Protein AF-A0A379TRS1-F1 (afdb_monomer)

InterPro domains:
  IPR008280 Tubulin/FtsZ, C-terminal [SSF55307] (2-83)
  IPR018316 Tubulin/FtsZ, 2-layer sandwich domain [SM00865] (1-83)
  IPR024757 Cell division protein FtsZ, C-terminal [PF12327] (2-74)
  IPR037103 Tubulin/FtsZ-like, C-terminal domain [G3DSA:3.30.1330.20] (1-97)
  IPR045061 Tubulin-like protein FtsZ/CetZ [PTHR30314] (2-79)

Radius of gyration: 40.86 Å; Cα contacts (8 Å, |Δi|>4): 118; chains: 1; bounding box: 70×25×129 Å

Solvent-accessible surface area (backbone atoms only — not comparable to full-atom values): 7700 Å² total; per-residue (Å²): 136,80,91,78,49,76,77,58,79,80,47,89,37,58,53,18,47,31,36,43,34,41,38,37,23,17,91,78,68,47,71,68,59,53,48,51,52,54,52,53,55,57,74,48,37,24,96,80,34,50,75,47,80,48,78,48,80,39,84,88,36,69,103,45,78,47,78,47,79,47,78,34,62,61,79,74,79,75,68,81,81,83,78,82,81,82,82,80,79,79,82,76,83,83,80,83,92,76,75,84,87,78,84,84,83,86,89,87,84,86,88,81,89,136

Organism: NCBI:txid59203

Structure (mmCIF, N/CA/C/O backbone):
data_AF-A0A379TRS1-F1
#
_entry.id   AF-A0A379TRS1-F1
#
loop_
_atom_site.group_PDB
_atom_site.id
_atom_site.type_symbol
_atom_site.label_atom_id
_atom_site.label_alt_id
_atom_site.label_comp_id
_atom_site.label_asym_id
_atom_site.label_entity_id
_atom_site.label_seq_id
_atom_site.pdbx_PDB_ins_code
_atom_site.Cartn_x
_atom_site.Cartn_y
_atom_site.Cartn_z
_atom_site.occupancy
_atom_site.B_iso_or_equiv
_atom_site.auth_seq_id
_atom_site.auth_comp_id
_atom_site.auth_asym_id
_atom_site.auth_atom_id
_atom_site.pdbx_PDB_model_num
ATOM 1 N N . MET A 1 1 ? 1.956 -16.565 -8.293 1.00 35.12 1 MET A N 1
ATOM 2 C CA . MET A 1 1 ? 2.704 -16.060 -7.126 1.00 35.12 1 MET A CA 1
ATOM 3 C C . MET A 1 1 ? 1.708 -15.874 -5.996 1.00 35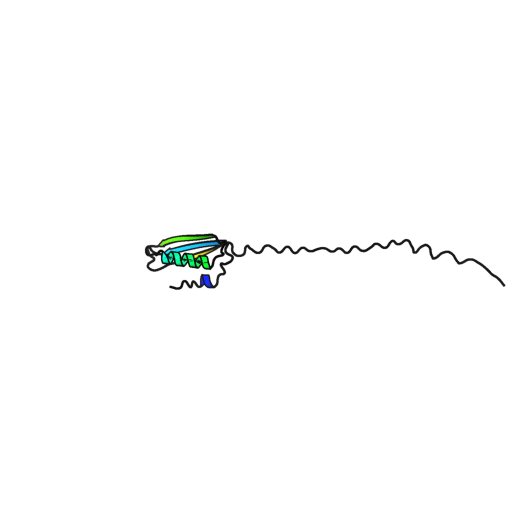.12 1 MET A C 1
ATOM 5 O O . MET A 1 1 ? 0.738 -15.156 -6.192 1.00 35.12 1 MET A O 1
ATOM 9 N N . ALA A 1 2 ? 1.863 -16.595 -4.885 1.00 33.53 2 ALA A N 1
ATOM 10 C CA . ALA A 1 2 ? 1.061 -16.365 -3.686 1.00 33.53 2 ALA A CA 1
ATOM 11 C C . ALA A 1 2 ? 1.755 -15.269 -2.873 1.00 33.53 2 ALA A C 1
ATOM 13 O O . ALA A 1 2 ? 2.942 -15.399 -2.576 1.00 33.53 2 ALA A O 1
ATOM 14 N N . ILE A 1 3 ? 1.041 -14.189 -2.554 1.00 43.41 3 ILE A N 1
ATOM 15 C CA . ILE A 1 3 ? 1.523 -13.138 -1.650 1.00 43.41 3 ILE A CA 1
ATOM 16 C C . ILE A 1 3 ? 1.400 -13.672 -0.217 1.00 43.41 3 ILE A C 1
ATOM 18 O O . ILE A 1 3 ? 0.562 -13.231 0.560 1.00 43.41 3 ILE A O 1
ATOM 22 N N . SER A 1 4 ? 2.207 -14.675 0.117 1.00 44.41 4 SER A N 1
ATOM 23 C CA . SER A 1 4 ? 2.479 -15.028 1.507 1.00 44.41 4 SER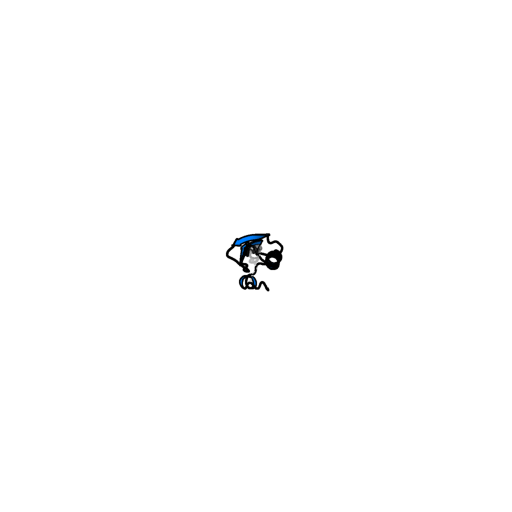 A CA 1
ATOM 24 C C . SER A 1 4 ? 3.582 -14.096 1.970 1.00 44.41 4 SER A C 1
ATOM 26 O O . SER A 1 4 ? 4.756 -14.311 1.672 1.00 44.41 4 SER A O 1
ATOM 28 N N . SER A 1 5 ? 3.193 -12.997 2.611 1.00 52.03 5 SER A N 1
ATOM 29 C CA . SER A 1 5 ? 4.127 -12.171 3.366 1.00 52.03 5 SER A CA 1
ATOM 30 C C . SER A 1 5 ? 4.056 -12.657 4.809 1.00 52.03 5 SER A C 1
ATOM 32 O O . SER A 1 5 ? 3.047 -12.394 5.464 1.00 52.03 5 SER A O 1
ATOM 34 N N . PRO A 1 6 ? 5.092 -13.333 5.334 1.00 49.78 6 PRO A N 1
ATOM 35 C CA . PRO A 1 6 ? 5.121 -13.792 6.725 1.00 49.78 6 PRO A CA 1
ATOM 36 C C . PRO A 1 6 ? 4.863 -12.658 7.732 1.00 49.78 6 PRO A C 1
ATOM 38 O O . PRO A 1 6 ? 4.378 -12.887 8.828 1.00 49.78 6 PRO A O 1
ATOM 41 N N . LEU A 1 7 ? 5.132 -11.406 7.338 1.00 50.41 7 LEU A N 1
ATOM 42 C CA . LEU A 1 7 ? 4.860 -10.214 8.143 1.00 50.41 7 LEU A CA 1
ATOM 43 C C . LEU A 1 7 ? 3.377 -9.805 8.174 1.00 50.41 7 LEU A C 1
ATOM 45 O O . LEU A 1 7 ? 3.008 -8.997 9.012 1.00 50.41 7 LEU A O 1
ATOM 49 N N . LEU A 1 8 ? 2.533 -10.301 7.265 1.00 55.69 8 LEU A N 1
ATOM 50 C CA . LEU A 1 8 ? 1.087 -10.035 7.248 1.00 55.69 8 LEU A CA 1
ATOM 51 C C . LEU A 1 8 ? 0.272 -11.187 7.844 1.00 55.69 8 LEU A C 1
ATOM 53 O O . LEU A 1 8 ? -0.834 -10.956 8.316 1.00 55.69 8 LEU A O 1
ATOM 57 N N . GLU A 1 9 ? 0.807 -12.408 7.836 1.00 58.59 9 GLU A N 1
ATOM 58 C CA . GLU A 1 9 ? 0.122 -13.590 8.375 1.00 58.59 9 GLU A CA 1
ATOM 59 C C . GLU A 1 9 ? 0.041 -13.558 9.915 1.00 58.59 9 GLU A C 1
ATOM 61 O O . GLU A 1 9 ? -0.964 -13.984 10.482 1.00 58.59 9 GLU A O 1
ATOM 66 N N . ASP A 1 10 ? 1.045 -12.974 10.582 1.00 62.19 10 ASP A N 1
ATOM 67 C CA . ASP A 1 10 ? 1.127 -12.891 12.049 1.00 62.19 10 ASP A CA 1
ATOM 68 C C . ASP A 1 10 ? 0.643 -11.546 12.638 1.00 62.19 10 ASP A C 1
ATOM 70 O O . ASP A 1 10 ? 0.614 -11.376 13.862 1.00 62.19 10 ASP A O 1
ATOM 74 N N . ILE A 1 11 ? 0.283 -10.563 11.800 1.00 62.59 11 ILE A N 1
ATOM 75 C CA . ILE A 1 11 ? -0.099 -9.214 12.248 1.00 62.59 11 ILE A CA 1
ATOM 76 C C . ILE A 1 11 ? -1.596 -8.986 12.040 1.00 62.59 11 ILE A C 1
ATOM 78 O O . ILE A 1 11 ? -2.084 -8.894 10.917 1.00 62.59 11 ILE A O 1
ATOM 82 N N . ASP A 1 12 ? -2.321 -8.807 13.146 1.00 73.19 12 ASP A N 1
ATOM 83 C CA . ASP A 1 12 ? -3.730 -8.421 13.119 1.00 73.19 12 ASP A CA 1
ATOM 84 C C . ASP A 1 12 ? -3.891 -6.949 12.695 1.00 73.19 12 ASP A C 1
ATOM 86 O O . ASP A 1 12 ? -3.668 -6.012 13.469 1.00 73.19 12 ASP A O 1
ATOM 90 N N . LEU A 1 13 ? -4.284 -6.755 11.435 1.00 75.62 13 LEU A N 1
ATOM 91 C CA . LEU A 1 13 ? -4.588 -5.454 10.836 1.00 75.62 13 LEU A CA 1
ATOM 92 C C . LEU A 1 13 ? -6.072 -5.069 10.944 1.00 75.62 13 LEU A C 1
ATOM 94 O O . LEU A 1 13 ? -6.437 -3.959 10.544 1.00 75.62 13 LEU A O 1
ATOM 98 N N . SER A 1 14 ? -6.923 -5.923 11.526 1.00 76.56 14 SER A N 1
ATOM 99 C CA . SER A 1 14 ? -8.377 -5.697 11.592 1.00 76.56 14 SER A CA 1
ATOM 100 C C . SER A 1 14 ? -8.759 -4.450 12.398 1.00 76.56 14 SER A C 1
ATOM 102 O O . SER A 1 14 ? -9.785 -3.820 12.135 1.00 76.56 14 SER A O 1
ATOM 104 N N . GLY A 1 15 ? -7.912 -4.055 13.354 1.00 79.75 15 GLY A N 1
ATOM 105 C CA . GLY A 1 15 ? -8.073 -2.841 14.157 1.00 79.75 15 GLY A CA 1
ATOM 106 C C . GLY A 1 15 ? -7.445 -1.581 13.552 1.00 79.75 15 GLY A C 1
ATOM 107 O O . GLY A 1 15 ? -7.527 -0.515 14.163 1.00 79.75 15 GLY A O 1
ATOM 108 N N . ALA A 1 16 ? -6.779 -1.667 12.396 1.00 86.94 16 ALA A N 1
ATOM 109 C CA . ALA A 1 16 ? -6.162 -0.502 11.772 1.00 86.94 16 ALA A CA 1
ATOM 110 C C . ALA A 1 16 ? -7.234 0.417 11.164 1.00 86.94 16 ALA A C 1
ATOM 112 O O . ALA A 1 16 ? -8.068 -0.011 10.370 1.00 86.94 16 ALA A O 1
ATOM 113 N N . ARG A 1 17 ? -7.183 1.710 11.501 1.00 88.31 17 ARG A N 1
ATOM 114 C CA . ARG A 1 17 ? -8.063 2.743 10.917 1.00 88.31 17 ARG A CA 1
ATOM 115 C C . ARG A 1 17 ? -7.461 3.389 9.673 1.00 88.31 17 ARG A C 1
ATOM 117 O O . ARG A 1 17 ? -8.168 4.036 8.905 1.00 88.31 17 ARG A O 1
ATOM 124 N N . GLY A 1 18 ? -6.155 3.234 9.482 1.00 91.88 18 GLY A N 1
ATOM 125 C CA . GLY A 1 18 ? -5.451 3.712 8.304 1.00 91.88 18 GLY A CA 1
ATOM 126 C C . GLY A 1 18 ? -4.294 2.793 7.947 1.00 91.88 18 GLY A C 1
ATOM 127 O O . GLY A 1 18 ? -3.582 2.326 8.840 1.00 91.88 18 GLY A O 1
ATOM 128 N N . VAL A 1 19 ? -4.088 2.559 6.656 1.00 92.00 19 VAL A N 1
ATOM 129 C CA . VAL A 1 19 ? -2.985 1.754 6.126 1.00 92.00 19 VAL A CA 1
ATOM 130 C C . VAL A 1 19 ? -2.290 2.540 5.019 1.00 92.00 19 VAL A C 1
ATOM 132 O O . VAL A 1 19 ? -2.933 2.989 4.070 1.00 92.00 19 VAL A O 1
ATOM 135 N N . LEU A 1 20 ? -0.976 2.704 5.145 1.00 94.56 20 LEU A N 1
ATOM 136 C CA . LEU A 1 20 ? -0.117 3.265 4.107 1.00 94.56 20 LEU A CA 1
ATOM 137 C C . LEU A 1 20 ? 0.671 2.127 3.466 1.00 94.56 20 LEU A C 1
ATOM 139 O O . LEU A 1 20 ? 1.316 1.344 4.163 1.00 94.56 20 LEU A O 1
ATOM 143 N N . VAL A 1 21 ? 0.633 2.053 2.143 1.00 94.06 21 VAL A N 1
ATOM 144 C CA . VAL A 1 21 ? 1.354 1.050 1.363 1.00 94.06 21 VAL A CA 1
ATOM 145 C C . VAL A 1 21 ? 2.282 1.772 0.403 1.00 94.06 21 VAL A C 1
ATOM 147 O O . VAL A 1 21 ? 1.841 2.647 -0.338 1.00 94.06 21 VAL A O 1
ATOM 150 N N . ASN A 1 22 ? 3.555 1.395 0.396 1.00 95.94 22 ASN A N 1
ATOM 151 C CA . ASN A 1 22 ? 4.487 1.783 -0.653 1.00 95.94 22 ASN A CA 1
ATOM 152 C C . ASN A 1 22 ? 4.909 0.541 -1.434 1.00 95.94 22 ASN A C 1
ATOM 154 O O . ASN A 1 22 ? 5.431 -0.410 -0.851 1.00 95.94 22 ASN A O 1
ATOM 158 N N . ILE A 1 23 ? 4.704 0.582 -2.745 1.00 94.94 23 ILE A N 1
ATOM 159 C CA . ILE A 1 23 ? 5.177 -0.425 -3.690 1.00 94.94 23 ILE A CA 1
ATOM 160 C C . ILE A 1 23 ? 6.417 0.144 -4.374 1.00 94.94 23 ILE A C 1
ATOM 162 O O . ILE A 1 23 ? 6.317 1.151 -5.068 1.00 94.94 23 ILE A O 1
ATOM 166 N N . THR A 1 24 ? 7.575 -0.480 -4.191 1.00 96.06 24 THR A N 1
ATOM 167 C CA . THR A 1 24 ? 8.781 -0.165 -4.962 1.00 96.06 24 THR A CA 1
ATOM 168 C C . THR A 1 24 ? 9.017 -1.263 -5.991 1.00 96.06 24 THR A C 1
ATOM 170 O O . THR A 1 24 ? 9.028 -2.440 -5.629 1.00 96.06 24 THR A O 1
ATOM 173 N N . ALA A 1 25 ? 9.177 -0.881 -7.254 1.00 95.62 25 ALA A N 1
ATOM 174 C CA . ALA A 1 25 ? 9.399 -1.798 -8.369 1.00 95.62 25 ALA A CA 1
ATOM 175 C C . ALA A 1 25 ? 10.153 -1.095 -9.511 1.00 95.62 25 ALA A C 1
ATOM 177 O O . ALA A 1 25 ? 10.301 0.132 -9.495 1.00 95.62 25 ALA A O 1
ATOM 178 N N . GLY A 1 26 ? 10.596 -1.870 -10.499 1.00 95.81 26 GLY A N 1
ATOM 179 C CA . GLY A 1 26 ? 11.130 -1.351 -11.753 1.00 95.81 26 GLY A CA 1
ATOM 180 C C . GLY A 1 26 ? 10.054 -0.749 -12.661 1.00 95.81 26 GLY A C 1
ATOM 181 O O . GLY A 1 26 ? 8.870 -0.662 -12.323 1.00 95.81 26 GLY A O 1
ATOM 182 N N . PHE A 1 27 ? 10.465 -0.323 -13.859 1.00 94.38 27 PHE A N 1
ATOM 183 C CA . PHE A 1 27 ? 9.536 0.164 -14.895 1.00 94.38 27 PHE A CA 1
ATOM 184 C C . PHE A 1 27 ? 8.657 -0.938 -15.500 1.00 94.38 27 PHE A C 1
ATOM 186 O O . PHE A 1 27 ? 7.747 -0.653 -16.279 1.00 94.38 27 PHE A O 1
ATOM 193 N N . ASP A 1 28 ? 8.950 -2.181 -15.155 1.00 93.12 28 ASP A N 1
ATOM 194 C CA . ASP A 1 28 ? 8.234 -3.391 -15.516 1.00 93.12 28 ASP A CA 1
ATOM 195 C C . ASP A 1 28 ? 7.019 -3.674 -14.619 1.00 93.12 28 ASP A C 1
ATOM 197 O O . ASP A 1 28 ? 6.288 -4.612 -14.923 1.00 93.12 28 ASP A O 1
ATOM 201 N N . LEU A 1 29 ? 6.743 -2.855 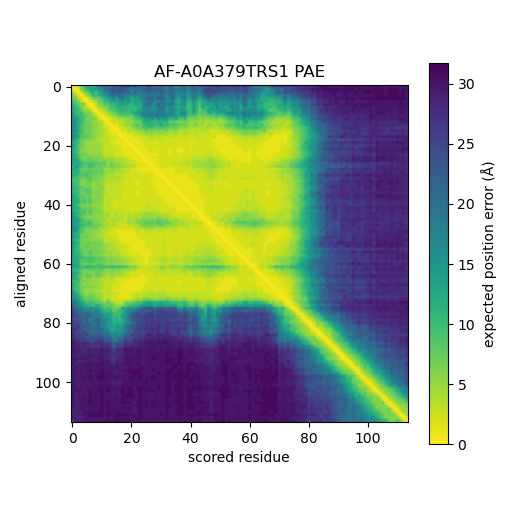-13.589 1.00 93.06 29 LEU A N 1
ATOM 202 C CA . LEU A 1 29 ? 5.559 -3.008 -12.735 1.00 93.06 29 LEU A CA 1
ATOM 203 C C . LEU A 1 29 ? 4.268 -3.074 -13.559 1.00 93.06 29 LEU A C 1
ATOM 205 O O . LEU A 1 29 ? 3.890 -2.121 -14.255 1.00 93.06 29 LEU A O 1
ATOM 209 N N . ARG A 1 30 ? 3.535 -4.177 -13.409 1.00 93.25 30 ARG A N 1
ATOM 210 C CA . ARG A 1 30 ? 2.293 -4.416 -14.144 1.00 93.25 30 ARG A CA 1
ATOM 211 C C . ARG A 1 30 ? 1.066 -4.045 -13.313 1.00 93.25 30 ARG A C 1
ATOM 213 O O . ARG A 1 30 ? 1.064 -4.071 -12.082 1.00 93.25 30 ARG A O 1
ATOM 220 N N . LEU A 1 31 ? -0.020 -3.693 -14.006 1.00 93.25 31 LEU A N 1
ATOM 221 C CA . LEU A 1 31 ? -1.276 -3.294 -13.363 1.00 93.25 31 LEU A CA 1
ATOM 222 C C . LEU A 1 31 ? -1.877 -4.424 -12.514 1.00 93.25 31 LEU A C 1
ATOM 224 O O . LEU A 1 31 ? -2.388 -4.165 -11.432 1.00 93.25 31 LEU A O 1
ATOM 228 N N . ASP A 1 32 ? -1.793 -5.669 -12.974 1.00 93.94 32 ASP A N 1
ATOM 229 C CA . ASP A 1 32 ? -2.299 -6.834 -12.244 1.00 93.94 32 ASP A CA 1
ATOM 230 C C . ASP A 1 32 ? -1.505 -7.110 -10.961 1.00 93.94 32 ASP A C 1
ATOM 232 O O . ASP A 1 32 ? -2.087 -7.503 -9.951 1.00 93.94 32 ASP A O 1
ATOM 236 N N . GLU A 1 33 ? -0.199 -6.853 -10.951 1.00 91.62 33 GLU A N 1
ATOM 237 C CA . GLU A 1 33 ? 0.620 -6.929 -9.736 1.00 91.62 33 GLU A CA 1
ATOM 238 C C . GLU A 1 33 ? 0.212 -5.850 -8.731 1.00 91.62 33 GLU A C 1
ATOM 240 O O . GLU A 1 33 ? -0.029 -6.149 -7.556 1.00 91.62 33 GLU A O 1
ATOM 245 N N . PHE A 1 34 ? 0.040 -4.612 -9.204 1.00 92.06 34 PHE A N 1
ATOM 246 C CA . PHE A 1 34 ? -0.466 -3.506 -8.393 1.00 92.06 34 PHE A CA 1
ATOM 247 C C . PHE A 1 34 ? -1.853 -3.814 -7.801 1.00 92.06 34 PHE A C 1
ATOM 249 O O . PHE A 1 34 ? -2.078 -3.638 -6.599 1.00 92.06 34 PHE A O 1
ATOM 256 N N . GLU A 1 35 ? -2.779 -4.321 -8.619 1.00 92.94 35 GLU A N 1
ATOM 257 C CA . GLU A 1 35 ? -4.121 -4.721 -8.184 1.00 92.94 35 GLU A CA 1
ATOM 258 C C . GLU A 1 35 ? -4.077 -5.865 -7.171 1.00 92.94 35 GLU A C 1
ATOM 260 O O . GLU A 1 35 ? -4.796 -5.825 -6.169 1.00 92.94 35 GLU A O 1
ATOM 265 N N . THR A 1 36 ? -3.213 -6.860 -7.381 1.00 91.06 36 THR A N 1
ATOM 266 C CA . THR A 1 36 ? -3.074 -7.996 -6.461 1.00 91.06 36 THR A CA 1
ATOM 267 C C . THR A 1 36 ? -2.606 -7.522 -5.084 1.00 91.06 36 THR A C 1
ATOM 269 O O . THR A 1 36 ? -3.195 -7.915 -4.072 1.00 91.06 36 THR A O 1
ATOM 272 N N . VAL A 1 37 ? -1.612 -6.626 -5.020 1.00 89.88 37 VAL A N 1
ATOM 273 C CA . VAL A 1 37 ? -1.161 -6.027 -3.751 1.00 89.88 37 VAL A CA 1
ATOM 274 C C . VAL A 1 37 ? -2.293 -5.232 -3.100 1.00 89.88 37 VAL A C 1
ATOM 276 O O . VAL A 1 37 ? -2.601 -5.448 -1.927 1.00 89.88 37 VAL A O 1
ATOM 279 N N . GLY A 1 38 ? -2.959 -4.354 -3.854 1.00 90.44 38 GLY A N 1
ATOM 280 C CA . GLY A 1 38 ? -4.043 -3.524 -3.324 1.00 90.44 38 GLY A CA 1
ATOM 281 C C . GLY A 1 38 ? -5.216 -4.339 -2.774 1.00 90.44 38 GLY A C 1
ATOM 282 O O . GLY A 1 38 ? -5.732 -4.030 -1.698 1.00 90.44 38 GLY A O 1
ATOM 283 N N . ASN A 1 39 ? -5.616 -5.400 -3.474 1.00 90.00 39 ASN A N 1
ATOM 284 C CA . ASN A 1 39 ? -6.695 -6.287 -3.038 1.00 90.00 39 ASN A CA 1
ATOM 285 C C . ASN A 1 39 ? -6.298 -7.105 -1.807 1.00 90.00 39 ASN A C 1
ATOM 287 O O . ASN A 1 39 ? -7.104 -7.247 -0.890 1.00 90.00 39 ASN A O 1
ATOM 291 N N . THR A 1 4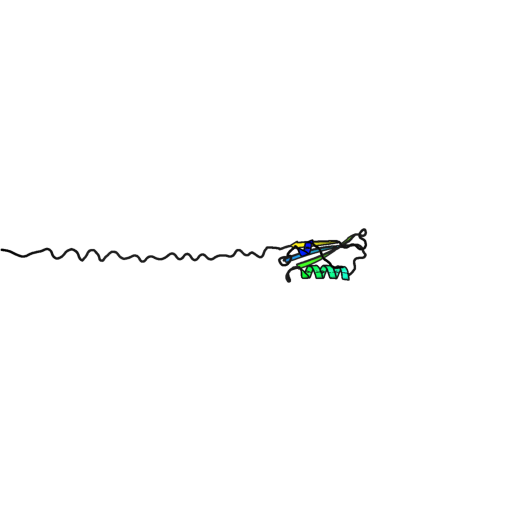0 ? -5.047 -7.568 -1.750 1.00 87.44 40 THR A N 1
ATOM 292 C CA . THR A 1 40 ? -4.518 -8.286 -0.585 1.00 87.44 40 THR A CA 1
ATOM 293 C C . THR A 1 40 ? -4.567 -7.399 0.658 1.00 87.44 40 THR A C 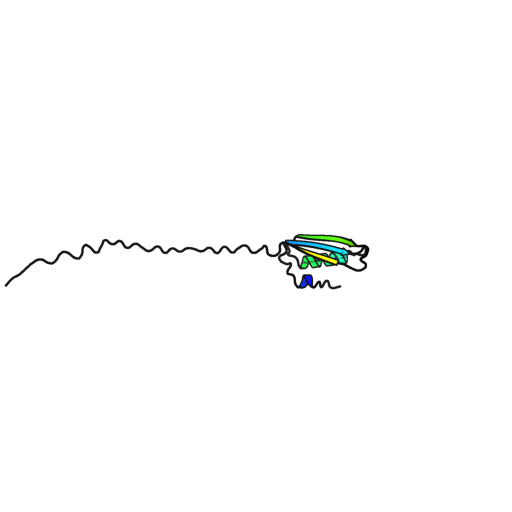1
ATOM 295 O O . THR A 1 40 ? -5.151 -7.793 1.659 1.00 87.44 40 THR A O 1
ATOM 298 N N . ILE A 1 41 ? -4.055 -6.164 0.591 1.00 87.38 41 ILE A N 1
ATOM 299 C CA . ILE A 1 41 ? -4.065 -5.246 1.744 1.00 87.38 41 ILE A CA 1
ATOM 300 C C . ILE A 1 41 ? -5.490 -4.922 2.208 1.00 87.38 41 ILE A C 1
ATOM 302 O O . ILE A 1 41 ? -5.745 -4.892 3.412 1.00 87.38 41 ILE A O 1
ATOM 306 N N . ARG A 1 42 ? -6.431 -4.720 1.278 1.00 86.25 42 ARG A N 1
ATOM 307 C CA . ARG A 1 42 ? -7.841 -4.482 1.626 1.00 86.25 42 ARG A CA 1
ATOM 308 C C . ARG A 1 42 ? -8.488 -5.666 2.338 1.00 86.25 42 ARG A C 1
ATOM 310 O O . ARG A 1 42 ? -9.313 -5.433 3.206 1.00 86.25 42 ARG A O 1
ATOM 317 N N . ALA A 1 43 ? -8.114 -6.900 2.002 1.00 85.50 43 ALA A N 1
ATOM 318 C CA . ALA A 1 43 ? -8.664 -8.092 2.646 1.00 85.50 43 ALA A CA 1
ATOM 319 C C . ALA A 1 43 ? -8.226 -8.250 4.115 1.00 85.50 43 ALA A C 1
ATOM 321 O O . ALA A 1 43 ? -8.930 -8.895 4.887 1.00 85.50 43 ALA A O 1
ATOM 322 N N . PHE A 1 44 ? -7.084 -7.669 4.502 1.00 80.75 44 PHE A N 1
ATOM 323 C CA . PHE A 1 44 ? -6.580 -7.704 5.881 1.00 80.75 44 PHE A CA 1
ATOM 324 C C . PHE A 1 44 ? -6.955 -6.467 6.708 1.00 80.75 44 PHE A C 1
ATOM 326 O O . PHE A 1 44 ? -6.947 -6.520 7.937 1.00 80.75 44 PHE A O 1
ATOM 333 N N . ALA A 1 45 ? -7.242 -5.340 6.057 1.00 83.62 45 ALA A N 1
ATOM 334 C CA . ALA A 1 45 ? -7.604 -4.103 6.736 1.00 83.62 45 ALA A CA 1
ATOM 335 C C . ALA A 1 45 ? -9.059 -4.124 7.237 1.00 83.62 45 ALA A C 1
ATOM 337 O O . ALA A 1 45 ? -9.904 -4.855 6.731 1.00 83.62 45 ALA A O 1
ATOM 338 N N . SER A 1 46 ? -9.365 -3.268 8.215 1.00 85.50 46 SER A N 1
ATOM 339 C CA . SER A 1 46 ? -10.750 -2.996 8.617 1.00 85.50 46 SER A CA 1
ATOM 340 C C . SER A 1 46 ? -11.580 -2.465 7.440 1.00 85.50 46 SER A C 1
ATOM 342 O O . SER A 1 46 ? -11.084 -1.636 6.677 1.00 85.50 46 SER A O 1
ATOM 344 N N . ASP A 1 47 ? -12.869 -2.816 7.363 1.00 84.44 47 ASP A N 1
ATOM 345 C CA . ASP A 1 47 ? -13.804 -2.281 6.351 1.00 84.44 47 ASP A CA 1
ATOM 346 C C . ASP A 1 47 ? -13.862 -0.742 6.343 1.00 84.44 47 ASP A C 1
ATOM 348 O O . ASP A 1 47 ? -14.132 -0.117 5.319 1.00 84.44 47 ASP A O 1
ATOM 352 N N . ASN A 1 48 ? -13.593 -0.120 7.495 1.00 86.06 48 ASN A N 1
ATOM 353 C CA . ASN A 1 48 ? -13.595 1.334 7.666 1.00 86.06 48 ASN A CA 1
ATOM 354 C C . ASN A 1 48 ? -12.186 1.951 7.619 1.00 86.06 48 ASN A C 1
ATOM 356 O O . ASN A 1 48 ? -12.017 3.126 7.962 1.00 86.06 48 ASN A O 1
ATOM 360 N N . ALA A 1 49 ? -11.162 1.180 7.250 1.00 90.00 49 ALA A N 1
ATOM 361 C CA . ALA A 1 49 ? -9.800 1.680 7.170 1.00 90.00 49 ALA A CA 1
ATOM 362 C C . ALA A 1 49 ? -9.610 2.580 5.944 1.00 90.00 49 ALA A C 1
ATOM 364 O O . ALA A 1 49 ? -9.989 2.240 4.823 1.00 90.00 49 ALA A O 1
ATOM 365 N N . THR A 1 50 ? -8.933 3.712 6.128 1.00 92.88 50 THR A N 1
ATOM 366 C CA . THR A 1 50 ? -8.422 4.491 4.994 1.00 92.88 50 THR A CA 1
ATOM 367 C C . THR A 1 50 ? -7.154 3.837 4.462 1.00 92.88 50 THR A C 1
ATOM 369 O O . THR A 1 50 ? -6.142 3.805 5.158 1.00 92.88 50 THR A O 1
ATOM 372 N N . VAL A 1 51 ? -7.182 3.346 3.226 1.00 92.44 51 VAL A N 1
ATOM 373 C CA . VAL A 1 51 ? -6.007 2.741 2.585 1.00 92.44 51 VAL A CA 1
ATOM 374 C C . VAL A 1 51 ? -5.443 3.693 1.536 1.00 92.44 51 VAL A C 1
ATOM 376 O O . VAL A 1 51 ? -6.141 4.059 0.591 1.00 92.44 51 VAL A O 1
ATOM 379 N N . VAL A 1 52 ? -4.172 4.070 1.686 1.00 95.25 52 VAL A N 1
ATOM 380 C CA . VAL A 1 52 ? -3.429 4.872 0.704 1.00 95.25 52 VAL A CA 1
ATOM 381 C C . VAL A 1 52 ? -2.295 4.031 0.144 1.00 95.25 52 VAL A C 1
ATOM 383 O O . VAL A 1 52 ? -1.472 3.511 0.895 1.00 95.25 52 VAL A O 1
ATOM 386 N N . ILE A 1 53 ? -2.251 3.916 -1.180 1.00 94.94 53 ILE A N 1
ATOM 387 C CA . ILE A 1 53 ? -1.237 3.148 -1.901 1.00 94.94 53 ILE A CA 1
ATOM 388 C C . ILE A 1 53 ? -0.427 4.118 -2.754 1.00 94.94 53 ILE A C 1
ATOM 390 O O . ILE A 1 53 ? -0.991 4.860 -3.557 1.00 94.94 53 ILE A O 1
ATOM 394 N N . GLY A 1 54 ? 0.886 4.113 -2.555 1.00 95.44 54 GLY A N 1
ATOM 395 C CA . GLY A 1 54 ? 1.861 4.828 -3.366 1.00 95.44 54 GLY A CA 1
ATOM 396 C C . GLY A 1 54 ? 2.805 3.866 -4.078 1.00 95.44 54 GLY A C 1
ATOM 397 O O . GLY A 1 54 ? 2.976 2.715 -3.666 1.00 95.44 54 GLY A O 1
ATOM 398 N N . THR A 1 55 ? 3.439 4.369 -5.132 1.00 95.38 55 THR A N 1
ATOM 399 C CA . THR A 1 55 ? 4.429 3.630 -5.912 1.00 95.38 55 THR A CA 1
ATOM 400 C C . THR A 1 55 ? 5.701 4.453 -6.039 1.00 95.38 55 THR A C 1
ATOM 402 O O . THR A 1 55 ? 5.646 5.646 -6.335 1.00 95.38 55 THR A O 1
ATOM 405 N N . SER A 1 56 ? 6.837 3.798 -5.833 1.00 96.50 56 SER A N 1
ATOM 406 C CA . SER A 1 56 ? 8.175 4.318 -6.088 1.00 96.50 56 SER A CA 1
ATOM 407 C C . SER A 1 56 ? 8.803 3.499 -7.214 1.00 96.50 56 SER A C 1
ATOM 409 O O . SER A 1 56 ? 8.689 2.276 -7.217 1.00 96.50 56 SER A O 1
ATOM 411 N N . LEU A 1 57 ? 9.457 4.160 -8.165 1.00 95.25 57 LEU A N 1
ATOM 412 C CA . LEU A 1 57 ? 10.131 3.486 -9.274 1.00 95.25 57 LEU A CA 1
ATOM 413 C C . LEU A 1 57 ? 11.635 3.460 -9.018 1.00 95.25 57 LEU A C 1
ATOM 415 O O . LEU A 1 57 ? 12.241 4.515 -8.821 1.00 95.25 57 LEU A O 1
ATOM 419 N N . ASP A 1 58 ? 12.207 2.263 -9.028 1.00 95.81 58 ASP A N 1
ATOM 420 C CA . ASP A 1 58 ? 13.640 2.014 -8.900 1.00 95.81 58 ASP A CA 1
ATOM 421 C C . ASP A 1 58 ? 14.134 1.295 -10.170 1.00 95.81 58 ASP A C 1
ATOM 423 O O . ASP A 1 58 ? 13.847 0.111 -10.339 1.00 95.81 58 ASP A O 1
ATOM 427 N N . PRO A 1 59 ? 14.839 1.986 -11.088 1.00 93.94 59 PRO A N 1
ATOM 428 C CA . PRO A 1 59 ? 15.305 1.401 -12.347 1.00 93.94 59 PRO A CA 1
ATOM 429 C C . PRO A 1 59 ? 16.261 0.213 -12.184 1.00 93.94 59 PRO A C 1
ATOM 431 O O . PRO A 1 59 ? 16.438 -0.545 -13.137 1.00 93.94 59 PRO A O 1
ATOM 434 N N . ASP A 1 60 ? 16.895 0.071 -11.016 1.00 95.56 60 ASP A N 1
ATOM 435 C CA . ASP A 1 60 ? 17.827 -1.024 -10.747 1.00 95.56 60 ASP A CA 1
ATOM 436 C C . ASP A 1 60 ? 17.089 -2.309 -10.319 1.00 95.56 60 ASP A C 1
ATOM 438 O O . ASP A 1 60 ? 17.663 -3.402 -10.361 1.00 95.56 60 ASP A O 1
ATOM 442 N N . MET A 1 61 ? 15.803 -2.207 -9.957 1.00 93.38 61 MET A N 1
ATOM 443 C CA . MET A 1 61 ? 14.932 -3.357 -9.712 1.00 93.38 61 MET A CA 1
ATOM 444 C C . MET A 1 61 ? 14.415 -3.909 -11.045 1.00 93.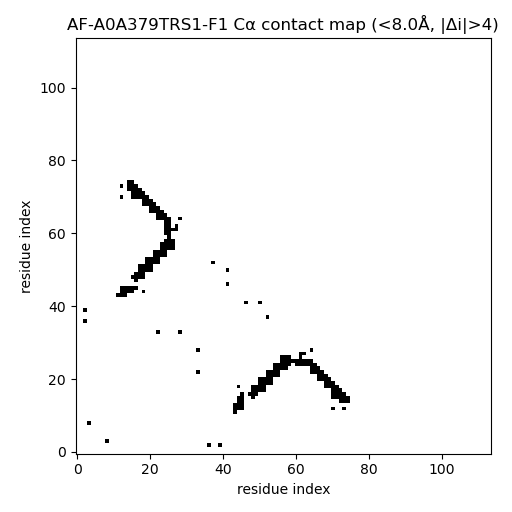38 61 MET A C 1
ATOM 446 O O . MET A 1 61 ? 13.835 -3.180 -11.844 1.00 93.38 61 MET A O 1
ATOM 450 N N . ASN A 1 62 ? 14.614 -5.207 -11.274 1.00 90.56 62 ASN A N 1
ATOM 451 C CA . ASN A 1 62 ? 14.093 -5.928 -12.438 1.00 90.56 62 ASN A CA 1
ATOM 452 C C . ASN A 1 62 ? 13.398 -7.197 -11.955 1.00 90.56 62 ASN A C 1
ATOM 454 O O . ASN A 1 62 ? 13.986 -7.938 -11.162 1.00 90.56 62 ASN A O 1
ATOM 458 N N . ASP A 1 63 ? 12.172 -7.432 -12.418 1.00 88.12 63 ASP A N 1
ATOM 459 C CA . ASP A 1 63 ? 11.317 -8.559 -12.031 1.00 88.12 63 ASP A CA 1
ATOM 460 C C . ASP A 1 63 ? 11.153 -8.719 -10.496 1.00 88.12 63 ASP A C 1
ATOM 462 O O . ASP A 1 63 ? 10.825 -9.797 -9.993 1.00 88.12 63 ASP A O 1
ATOM 466 N N . GLU A 1 64 ? 11.386 -7.649 -9.723 1.00 88.25 64 GLU A N 1
ATOM 467 C CA . GLU A 1 64 ? 11.278 -7.620 -8.261 1.00 88.25 64 GLU A CA 1
ATOM 468 C C . GLU A 1 64 ? 10.258 -6.567 -7.823 1.00 88.25 64 GLU A C 1
ATOM 470 O O . GLU A 1 64 ? 10.204 -5.452 -8.344 1.00 88.25 64 GLU A O 1
ATOM 475 N N . LEU A 1 65 ? 9.482 -6.910 -6.794 1.00 89.81 65 LEU A N 1
ATOM 476 C CA . LEU A 1 65 ? 8.519 -6.018 -6.171 1.00 89.81 65 LEU A CA 1
ATOM 477 C C . LEU A 1 65 ? 8.732 -6.012 -4.657 1.00 89.81 65 LEU A C 1
ATOM 479 O O . LEU A 1 65 ? 8.683 -7.050 -3.994 1.00 89.81 65 LEU A O 1
ATOM 483 N N . ARG A 1 66 ? 8.933 -4.820 -4.093 1.00 92.31 66 ARG A N 1
ATOM 484 C CA . ARG A 1 66 ? 9.056 -4.602 -2.650 1.00 92.31 66 ARG A CA 1
ATOM 485 C C . ARG A 1 66 ? 7.830 -3.869 -2.132 1.00 92.31 66 ARG A C 1
ATOM 487 O O . ARG A 1 66 ? 7.563 -2.739 -2.528 1.00 92.31 66 ARG A O 1
ATOM 494 N N . VAL A 1 67 ? 7.113 -4.489 -1.199 1.00 92.19 67 VAL A N 1
ATOM 495 C CA . VAL A 1 67 ? 5.958 -3.873 -0.535 1.00 92.19 67 VAL A CA 1
ATOM 496 C C . VAL A 1 67 ? 6.325 -3.500 0.891 1.00 92.19 67 VAL A C 1
ATOM 498 O O . VAL A 1 67 ? 6.703 -4.356 1.689 1.00 92.19 67 VAL A O 1
ATOM 501 N N . THR A 1 68 ? 6.144 -2.229 1.227 1.00 92.06 68 THR A N 1
ATOM 502 C CA . THR A 1 68 ? 6.208 -1.735 2.602 1.00 92.06 68 THR A CA 1
ATOM 503 C C . THR A 1 68 ? 4.803 -1.376 3.055 1.00 92.06 68 THR A C 1
ATOM 505 O O . THR A 1 68 ? 4.119 -0.597 2.392 1.00 92.06 68 THR A O 1
ATOM 508 N N . VAL A 1 69 ? 4.382 -1.914 4.198 1.00 89.69 69 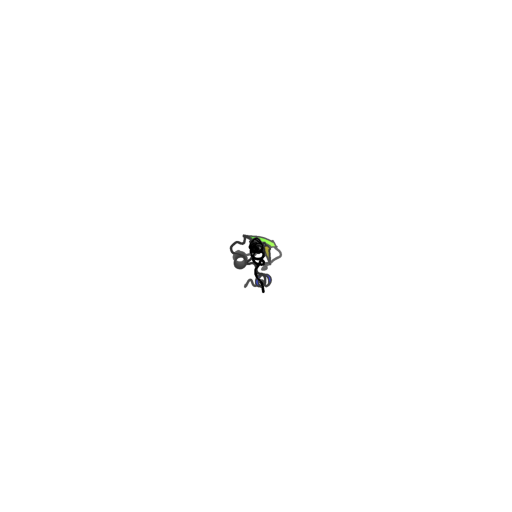VAL A N 1
ATOM 509 C CA . VAL A 1 69 ? 3.064 -1.655 4.791 1.00 89.69 69 VAL A CA 1
ATOM 510 C C . VAL A 1 69 ? 3.250 -0.991 6.148 1.00 89.69 69 VAL A C 1
ATOM 512 O O . VAL A 1 69 ? 4.022 -1.468 6.978 1.00 89.69 69 VAL A O 1
ATOM 515 N N . VAL A 1 70 ? 2.527 0.101 6.383 1.00 90.56 70 VAL A N 1
ATOM 516 C CA . VAL A 1 70 ? 2.464 0.790 7.673 1.00 90.56 70 VAL A CA 1
ATOM 517 C C . VAL A 1 70 ? 1.009 0.866 8.106 1.00 90.56 70 VAL A C 1
ATOM 519 O O . VAL A 1 70 ? 0.192 1.542 7.482 1.00 90.56 70 VAL A O 1
ATOM 522 N N . ALA A 1 71 ? 0.687 0.177 9.195 1.00 88.06 71 ALA A N 1
ATOM 523 C CA . ALA A 1 71 ? -0.641 0.186 9.786 1.00 88.06 71 ALA A CA 1
ATOM 524 C C . ALA A 1 71 ? -0.722 1.196 10.934 1.00 88.06 71 ALA A C 1
ATOM 526 O O . ALA A 1 71 ? 0.189 1.313 11.755 1.00 88.06 71 ALA A O 1
ATOM 527 N N . THR A 1 72 ? -1.824 1.936 10.993 1.00 87.56 72 THR A N 1
ATOM 528 C CA . THR A 1 72 ? -2.032 3.025 11.951 1.00 87.56 72 THR A CA 1
ATOM 529 C C . THR A 1 72 ? -3.401 2.924 12.614 1.00 87.56 72 THR A C 1
ATOM 531 O O . THR A 1 72 ? -4.355 2.365 12.069 1.00 87.56 72 THR A O 1
ATOM 534 N N . GLY A 1 73 ? -3.507 3.479 13.820 1.00 84.56 73 GLY A N 1
ATOM 535 C CA . GLY A 1 73 ? -4.758 3.497 14.577 1.00 84.56 73 GLY A CA 1
ATOM 536 C C . GLY A 1 73 ? -5.155 2.165 15.217 1.00 84.56 73 GLY A C 1
ATOM 537 O O . GLY A 1 73 ? -6.299 2.034 15.639 1.00 84.56 73 GLY A O 1
ATOM 538 N N . ILE A 1 74 ? -4.221 1.217 15.324 1.00 80.56 74 ILE A N 1
ATOM 539 C CA . ILE A 1 74 ? -4.410 -0.060 16.020 1.00 80.56 74 ILE A CA 1
ATOM 540 C C . ILE A 1 74 ? -4.608 0.190 17.527 1.00 80.56 74 ILE A C 1
ATOM 542 O O . ILE A 1 74 ? -3.915 1.014 18.125 1.00 80.56 74 ILE A O 1
ATOM 546 N N . GLY A 1 75 ? -5.541 -0.533 18.156 1.00 71.31 75 GLY A N 1
ATOM 547 C CA . GLY A 1 75 ? -5.676 -0.587 19.619 1.00 71.31 75 GLY A CA 1
ATOM 548 C C . GLY A 1 75 ? -6.389 0.598 20.284 1.00 71.31 75 GLY A C 1
ATOM 549 O O . GLY A 1 75 ? -6.407 0.679 21.511 1.00 71.31 75 GLY A O 1
ATOM 550 N N . MET A 1 76 ? -7.009 1.501 19.516 1.00 64.06 76 MET A N 1
ATOM 551 C CA . MET A 1 76 ? -7.683 2.694 20.059 1.00 64.06 76 MET A CA 1
ATOM 552 C C . MET A 1 76 ? -9.130 2.467 20.547 1.00 64.06 76 MET A C 1
ATOM 554 O O . MET A 1 76 ? -9.749 3.403 21.052 1.00 64.06 76 MET A O 1
ATOM 558 N N . ASP A 1 77 ? -9.679 1.250 20.445 1.00 60.84 77 ASP A N 1
ATOM 559 C CA . ASP A 1 77 ? -11.099 0.979 20.748 1.00 60.84 77 ASP A CA 1
ATOM 560 C C . ASP A 1 77 ? -11.398 0.557 22.195 1.00 60.84 77 ASP A C 1
ATOM 562 O O . ASP A 1 77 ? -12.560 0.352 22.554 1.00 60.84 77 ASP A O 1
ATOM 566 N N . LYS A 1 78 ? -10.399 0.498 23.085 1.00 60.97 78 LYS A N 1
ATOM 567 C CA . LYS A 1 78 ? -10.667 0.297 24.518 1.00 60.97 78 LYS A CA 1
ATOM 568 C C . LYS A 1 78 ? -11.174 1.595 25.150 1.00 60.97 78 LYS A C 1
ATOM 570 O O . LYS A 1 78 ? -10.424 2.317 25.804 1.00 60.97 78 LYS A O 1
ATOM 575 N N . ARG A 1 79 ? -12.467 1.895 24.979 1.00 64.19 79 ARG A N 1
ATOM 576 C CA . ARG A 1 79 ? -13.158 2.834 25.877 1.00 64.19 79 ARG A CA 1
ATOM 577 C C . ARG A 1 79 ? -13.081 2.259 27.298 1.00 64.19 79 ARG A C 1
ATOM 579 O O . ARG A 1 79 ? -13.417 1.088 27.468 1.00 64.19 79 ARG A O 1
ATOM 586 N N . PRO A 1 80 ? -12.640 3.029 28.308 1.00 68.25 80 PRO A N 1
ATOM 587 C CA . PRO A 1 80 ? -12.626 2.540 29.678 1.00 68.25 80 PRO A CA 1
ATOM 588 C C . PRO A 1 80 ? -14.059 2.200 30.097 1.00 68.25 80 PRO A C 1
ATOM 590 O O . PRO A 1 80 ? -14.968 3.019 29.960 1.00 68.25 80 PRO A O 1
ATOM 593 N N . GLU A 1 81 ? -14.261 0.975 30.574 1.00 73.12 81 GLU A N 1
ATOM 594 C CA . GLU A 1 81 ? -15.539 0.518 31.104 1.00 73.12 81 GLU A CA 1
ATOM 595 C C . GLU A 1 81 ? -15.812 1.266 32.416 1.00 73.12 81 GLU A C 1
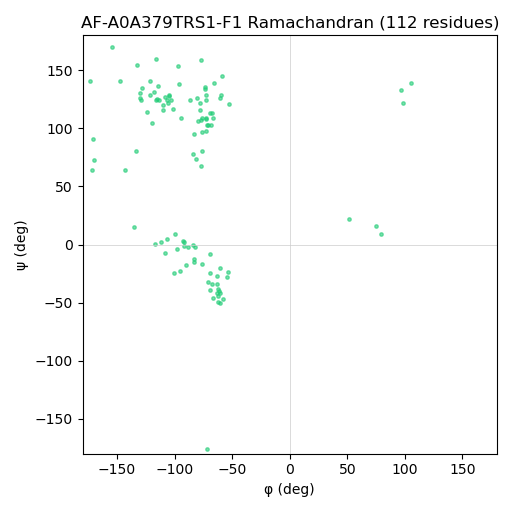ATOM 597 O O . GLU A 1 81 ? -15.201 1.001 33.453 1.00 73.12 81 GLU A O 1
ATOM 602 N N . ILE A 1 82 ? -16.690 2.269 32.368 1.00 77.25 82 ILE A N 1
ATOM 603 C CA . ILE A 1 82 ? -17.107 3.001 33.565 1.00 77.25 82 ILE A CA 1
ATOM 604 C C . ILE A 1 82 ? -18.027 2.076 34.366 1.00 77.25 82 ILE A C 1
ATOM 606 O O . ILE A 1 82 ? -19.221 1.975 34.088 1.00 77.25 82 ILE A O 1
ATOM 610 N N . THR A 1 83 ? -17.478 1.400 35.374 1.00 80.19 83 THR A N 1
ATOM 611 C CA . THR A 1 83 ? -18.284 0.644 36.339 1.00 80.19 83 THR A CA 1
ATOM 612 C C . THR A 1 83 ? -18.938 1.623 37.314 1.00 80.19 83 THR A C 1
ATOM 614 O O . THR A 1 83 ? -18.274 2.226 38.158 1.00 80.19 83 THR A O 1
ATOM 617 N N . LEU A 1 84 ? -20.255 1.796 37.199 1.00 77.69 84 LEU A N 1
ATOM 618 C CA . LEU A 1 84 ? -21.052 2.597 38.129 1.00 77.69 84 LEU A CA 1
ATOM 619 C C . LEU A 1 84 ? -21.162 1.873 39.481 1.00 77.69 84 LEU A C 1
ATOM 621 O O . LEU A 1 84 ? -21.958 0.950 39.645 1.00 77.69 84 LEU A O 1
ATOM 625 N N . VAL A 1 85 ? -20.389 2.307 40.478 1.00 79.56 85 VAL A N 1
ATOM 626 C CA . VAL A 1 85 ? -20.550 1.854 41.870 1.00 79.56 85 VAL A CA 1
ATOM 627 C C . VAL A 1 85 ? -21.752 2.564 42.500 1.00 79.56 85 VAL A C 1
ATOM 629 O O . VAL A 1 85 ? -21.697 3.751 42.816 1.00 79.56 85 VAL A O 1
ATOM 632 N N . THR A 1 86 ? -22.858 1.841 42.698 1.00 76.19 86 THR A N 1
ATOM 633 C CA . THR A 1 86 ? -24.010 2.346 43.465 1.00 76.19 86 THR A CA 1
ATOM 634 C C . THR A 1 86 ? -23.723 2.209 44.960 1.00 76.19 86 THR A C 1
ATOM 636 O O . THR A 1 86 ? -23.760 1.108 45.509 1.00 76.19 86 THR A O 1
ATOM 639 N N . ASN A 1 87 ? -23.444 3.325 45.638 1.00 71.75 87 ASN A N 1
ATOM 640 C CA . ASN A 1 87 ? -23.259 3.352 47.089 1.00 71.75 87 ASN A CA 1
ATOM 641 C C . ASN A 1 87 ? -24.622 3.253 47.795 1.00 71.75 87 ASN A C 1
ATOM 643 O O . ASN A 1 87 ? -25.330 4.248 47.956 1.00 71.75 87 ASN A O 1
ATOM 647 N N . LYS A 1 88 ? -25.012 2.045 48.212 1.00 62.12 88 LYS A N 1
ATOM 648 C CA . LYS A 1 88 ? -26.232 1.815 48.996 1.00 62.12 88 LYS A CA 1
ATOM 649 C C . LYS A 1 88 ? -25.931 2.064 50.481 1.00 62.12 88 LYS A C 1
ATOM 651 O O . LYS A 1 88 ? -25.717 1.129 51.246 1.00 62.12 88 LYS A O 1
ATOM 656 N N . GLN A 1 89 ? -25.872 3.334 50.884 1.00 61.50 89 GLN A N 1
ATOM 657 C CA . GLN A 1 89 ? -25.824 3.708 52.302 1.00 61.50 89 GLN A CA 1
ATOM 658 C C . GLN A 1 89 ? -27.166 3.323 52.942 1.00 61.50 89 GLN A C 1
ATOM 660 O O . GLN A 1 89 ? -28.211 3.893 52.632 1.00 61.50 89 GLN A O 1
ATOM 665 N N . VAL A 1 90 ? -27.137 2.291 53.785 1.00 59.09 90 VAL A N 1
ATOM 666 C CA . VAL A 1 90 ? -28.295 1.777 54.519 1.00 59.09 90 VAL A CA 1
ATOM 667 C C . VAL A 1 90 ? -28.702 2.810 55.568 1.00 59.09 90 VAL A C 1
ATOM 669 O O . VAL A 1 90 ? -27.973 3.058 56.523 1.00 59.09 90 VAL A O 1
ATOM 672 N N . GLN A 1 91 ? -29.873 3.414 55.394 1.00 54.59 91 GLN A N 1
ATOM 673 C CA . GLN A 1 91 ? -30.467 4.317 56.372 1.00 54.59 91 GLN A CA 1
ATOM 674 C C . GLN A 1 91 ? -30.962 3.486 57.567 1.00 54.59 91 GLN A C 1
ATOM 676 O O . GLN A 1 91 ? -31.909 2.711 57.440 1.00 54.59 91 GLN A O 1
ATOM 681 N N . GLN A 1 92 ? -30.290 3.581 58.717 1.00 55.94 92 GLN A N 1
ATOM 682 C CA . GLN A 1 92 ? -30.791 3.003 59.967 1.00 55.94 92 GLN A CA 1
ATOM 683 C C . GLN A 1 92 ? -31.961 3.856 60.490 1.00 55.94 92 GLN A C 1
ATOM 685 O O . GLN A 1 92 ? -31.832 5.082 60.534 1.00 55.94 92 GLN A O 1
ATOM 690 N N . PRO A 1 93 ? -33.086 3.253 60.916 1.00 53.56 93 PRO A N 1
ATOM 691 C CA . PRO A 1 93 ? -34.144 3.995 61.584 1.00 53.56 93 PRO A CA 1
ATOM 692 C C . PRO A 1 93 ? -33.695 4.365 63.005 1.00 53.56 93 PRO A C 1
ATOM 694 O O . PRO A 1 93 ? -33.319 3.502 63.797 1.00 53.56 93 PRO A O 1
ATOM 697 N N . VAL A 1 94 ? -33.738 5.657 63.329 1.00 63.91 94 VAL A N 1
ATOM 698 C CA . VAL A 1 94 ? -33.593 6.170 64.699 1.00 63.91 94 VAL A CA 1
ATOM 699 C C . VAL A 1 94 ? -34.818 5.741 65.513 1.00 63.91 94 VAL A C 1
ATOM 701 O O . VAL A 1 94 ? -35.932 6.169 65.221 1.00 63.91 94 VAL A O 1
ATOM 704 N N . MET A 1 95 ? -34.627 4.871 66.511 1.00 60.56 95 MET A N 1
ATOM 705 C CA . MET A 1 95 ? -35.660 4.580 67.509 1.00 60.56 95 MET A CA 1
ATOM 706 C C . MET A 1 95 ? -35.722 5.714 68.537 1.00 60.56 95 MET A C 1
ATOM 708 O O . MET A 1 95 ? -34.731 6.021 69.196 1.00 60.56 95 MET A O 1
ATOM 712 N N . ASP A 1 96 ? -36.903 6.316 68.655 1.00 48.97 96 ASP A N 1
ATOM 713 C CA . ASP A 1 96 ? -37.231 7.408 69.570 1.00 48.97 96 ASP A CA 1
ATOM 714 C C . ASP A 1 96 ? -37.330 6.892 71.018 1.00 48.97 96 ASP A C 1
ATOM 716 O O . ASP A 1 96 ? -38.238 6.143 71.395 1.00 48.97 96 ASP A O 1
ATOM 720 N N . SER A 1 97 ? -36.344 7.240 71.841 1.00 59.28 97 SER A N 1
ATOM 721 C CA . SER A 1 97 ? -36.227 6.816 73.235 1.00 59.28 97 SER A CA 1
ATOM 722 C C . SER A 1 97 ? -37.094 7.681 74.156 1.00 59.28 97 SER A C 1
ATOM 724 O O . SER A 1 97 ? -36.566 8.507 74.898 1.00 59.28 97 SER A O 1
ATOM 726 N N . LEU A 1 98 ? -38.422 7.505 74.134 1.00 57.12 98 LEU A N 1
ATOM 727 C CA . LEU A 1 98 ? -39.336 8.232 75.037 1.00 57.12 98 LEU A CA 1
ATOM 728 C C . LEU A 1 98 ? -40.447 7.395 75.706 1.00 57.12 98 LEU A C 1
ATOM 730 O O . LEU A 1 98 ? -41.357 7.966 76.304 1.00 57.12 98 LEU A O 1
ATOM 734 N N . SER A 1 99 ? -40.377 6.057 75.718 1.00 52.56 99 SER A N 1
ATOM 735 C CA . SER A 1 99 ? -41.396 5.227 76.402 1.00 52.56 99 SER A CA 1
ATOM 736 C C . SER A 1 99 ? -40.951 4.537 77.703 1.00 52.56 99 SER A C 1
ATOM 738 O O . SER A 1 99 ? -41.798 4.017 78.427 1.00 52.56 99 SER A O 1
ATOM 740 N N . ALA A 1 100 ? -39.669 4.580 78.084 1.00 50.44 100 ALA A N 1
ATOM 741 C CA . ALA A 1 100 ? -39.178 3.846 79.261 1.00 50.44 100 ALA A CA 1
ATOM 742 C C . ALA A 1 100 ? -39.394 4.554 80.620 1.00 50.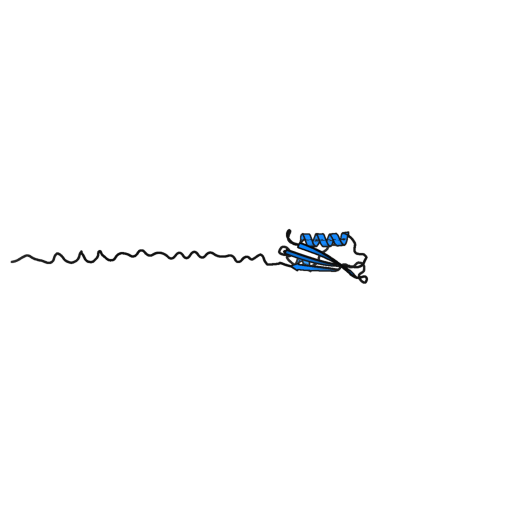44 100 ALA A C 1
ATOM 744 O O . ALA A 1 100 ? -39.264 3.923 81.665 1.00 50.44 100 ALA A O 1
ATOM 745 N N . ALA A 1 101 ? -39.751 5.843 80.648 1.00 49.19 101 ALA A N 1
ATOM 746 C CA . ALA A 1 101 ? -39.777 6.630 81.891 1.00 49.19 101 ALA A CA 1
ATOM 747 C C . ALA A 1 101 ? -41.137 6.677 82.623 1.00 49.19 101 ALA A C 1
ATOM 749 O O . ALA A 1 101 ? -41.254 7.380 83.624 1.00 49.19 101 ALA A O 1
ATOM 750 N N . ARG A 1 102 ? -42.182 5.974 82.153 1.00 50.72 102 ARG A N 1
ATOM 751 C CA . ARG A 1 102 ? -43.543 6.101 82.729 1.00 50.72 102 ARG A CA 1
ATOM 752 C C . ARG A 1 102 ? -44.143 4.846 83.370 1.00 50.72 102 ARG A C 1
ATOM 754 O O . ARG A 1 102 ? -45.236 4.947 83.909 1.00 50.72 102 ARG A O 1
ATOM 761 N N . TYR A 1 103 ? -43.441 3.711 83.399 1.00 52.00 103 TYR A N 1
ATOM 762 C CA . TYR A 1 103 ? -43.979 2.459 83.968 1.00 52.00 103 TYR A CA 1
ATOM 763 C C . TYR A 1 103 ? -43.398 2.028 85.331 1.00 52.00 103 TYR A C 1
ATOM 765 O O . TYR A 1 103 ? -43.754 0.965 85.822 1.00 52.00 103 TYR A O 1
ATOM 773 N N . GLY A 1 104 ? -42.533 2.827 85.973 1.00 48.97 104 GLY A N 1
ATOM 774 C CA . GLY A 1 104 ? -41.785 2.391 87.167 1.00 48.97 104 GLY A CA 1
ATOM 775 C C . GLY A 1 104 ? -42.125 3.045 88.513 1.00 48.97 104 GLY A C 1
ATOM 776 O O . GLY A 1 104 ? -41.452 2.745 89.491 1.00 48.97 104 GLY A O 1
ATOM 777 N N . ALA A 1 105 ? -43.101 3.954 88.601 1.00 54.06 105 ALA A N 1
ATOM 778 C CA . ALA A 1 105 ? -43.288 4.757 89.817 1.00 54.06 105 ALA A CA 1
ATOM 779 C C . ALA A 1 105 ? -44.760 5.033 90.154 1.00 54.06 105 ALA A C 1
ATOM 781 O O . ALA A 1 105 ? -45.180 6.184 90.133 1.00 54.06 105 ALA A O 1
ATOM 782 N N . ALA A 1 106 ? -45.544 3.993 90.458 1.00 54.88 106 ALA A N 1
ATOM 783 C CA . ALA A 1 106 ? -46.804 4.134 91.199 1.00 54.88 106 ALA A CA 1
ATOM 784 C C . ALA A 1 106 ? -47.374 2.765 91.628 1.00 54.88 106 ALA A C 1
ATOM 786 O O . ALA A 1 106 ? -48.350 2.340 91.032 1.00 54.88 106 ALA A O 1
ATOM 787 N N . ASP A 1 107 ? -46.785 2.075 92.617 1.00 54.53 107 ASP A N 1
ATOM 788 C CA . ASP A 1 107 ? -47.550 1.221 93.563 1.00 54.53 107 ASP A CA 1
ATOM 789 C C . ASP A 1 107 ? -46.673 0.690 94.722 1.00 54.53 107 ASP A C 1
ATOM 791 O O . ASP A 1 107 ? -46.420 -0.504 94.862 1.00 54.53 107 ASP A O 1
ATOM 795 N N . ALA A 1 108 ? -46.153 1.582 95.564 1.00 56.84 108 ALA A N 1
ATOM 796 C CA . ALA A 1 108 ? -45.589 1.178 96.852 1.00 56.84 108 ALA A CA 1
ATOM 797 C C . ALA A 1 108 ? -46.116 2.120 97.933 1.00 56.84 108 ALA A C 1
ATOM 799 O O . ALA A 1 108 ? -45.463 3.090 98.314 1.00 56.84 108 ALA A O 1
ATOM 800 N N . GLY A 1 109 ? -47.346 1.868 98.386 1.00 45.50 109 GLY A N 1
ATOM 801 C CA . GLY A 1 109 ? -47.971 2.694 99.410 1.00 45.50 109 GLY A CA 1
ATOM 802 C C . GLY A 1 109 ? -49.278 2.147 99.978 1.00 45.50 109 GLY A C 1
ATOM 803 O O . GLY A 1 109 ? -50.349 2.558 99.551 1.00 45.50 109 GLY A O 1
ATOM 804 N N . ALA A 1 110 ? -49.136 1.373 101.061 1.00 49.16 110 ALA A N 1
ATOM 805 C CA . ALA A 1 110 ? -50.002 1.330 102.251 1.00 49.16 110 ALA A CA 1
ATOM 806 C C . ALA A 1 110 ? -50.972 0.145 102.470 1.00 49.16 110 ALA A C 1
ATOM 808 O O . ALA A 1 110 ? -51.774 -0.208 101.612 1.00 49.16 110 ALA A O 1
ATOM 809 N N . LYS A 1 111 ? -50.988 -0.255 103.764 1.00 52.41 111 LYS A N 1
ATOM 810 C CA . LYS A 1 111 ? -51.996 -0.995 104.570 1.00 52.41 111 LYS A CA 1
ATOM 811 C C . LYS A 1 111 ? -51.755 -2.509 104.698 1.00 52.41 111 LYS A C 1
ATOM 813 O O . LYS A 1 111 ? -51.548 -3.169 103.700 1.00 52.41 111 LYS A O 1
ATOM 818 N N . ASN A 1 112 ? -51.829 -3.168 105.861 1.00 45.31 112 ASN A N 1
ATOM 819 C CA . ASN A 1 112 ? -52.130 -2.875 107.282 1.00 45.31 112 ASN A CA 1
ATOM 820 C C . ASN A 1 112 ? -51.814 -4.216 108.019 1.00 45.31 112 ASN A C 1
ATOM 822 O O . ASN A 1 112 ? -52.019 -5.261 107.416 1.00 45.31 112 ASN A O 1
ATOM 826 N N . GLY A 1 113 ? -51.231 -4.304 109.215 1.00 49.66 113 GLY A N 1
ATOM 827 C CA . GLY A 1 113 ? -51.885 -4.041 110.498 1.00 49.66 113 GLY A CA 1
ATOM 828 C C . GLY A 1 113 ? -52.344 -5.338 111.200 1.00 49.66 113 GLY A C 1
ATOM 829 O O . GLY A 1 113 ? -53.220 -6.021 110.675 1.00 49.66 113 GLY A O 1
ATOM 830 N N . ARG A 1 114 ? -51.834 -5.530 112.430 1.00 48.72 114 ARG A N 1
ATOM 831 C CA . ARG A 1 114 ? -52.061 -6.586 113.450 1.00 48.72 114 ARG A CA 1
ATOM 832 C C . ARG A 1 114 ? -51.113 -7.779 113.440 1.00 48.72 114 ARG A C 1
ATOM 834 O O . ARG A 1 114 ? -51.145 -8.564 112.476 1.00 48.72 114 ARG A O 1
#

Nearest PDB structures (foldseek):
  8gzy-assembly3_E  TM=8.617E-01  e=2.115E-10  Escherichia coli
  6ll6-assembly1_A  TM=8.694E-01  e=2.942E-10  Escherichia coli
  6umk-assembly1_A  TM=8.613E-01  e=6.497E-10  Escherichia coli
  5xdv-assembly1_A  TM=8.420E-01  e=8.172E-06  Staphylococcus aureus subsp. aureus MRSA252
  1w5f-assembly1_B  TM=8.057E-01  e=5.921E-05  Thermotoga maritima

Mean predicted aligned error: 15.93 Å

Sequence (114 aa):
MAISSPLLEDIDLSGARGVLVNITAGFDLRLDEFETVGNTIRAFASDNATVVIGTSLDPDMNDELRVTVVATGIGMDKRPEITLVTNKQVQQPVMDSLSAARYGAADAGAKNGR

Secondary structure (DSSP, 8-state):
-----HHHHSS--TT-SEEEEEEEE-TT--HHHHHHHHHHHHHHS-TT-EEEEEEEE-TT--S-EEEEEEEESTTTT---------------------STTSSSSS--------

Foldseek 3Di:
DDPPDVVLVPDQQQQFQEKEKEKEAAPPDDPVNVVVVVVVVCVRHHPNHHYDYYYDHDNVHDPDIDMDMDTDRHPPPPDPDPDDDDPPPDDDDDDDPDDPPPPDDDDDDDDDDD

pLDDT: mean 75.46, std 18.2, range [33.53, 96.5]